Protein AF-A0A1T4RQ83-F1 (afdb_monomer)

Solvent-accessible surface area (backbone atoms only — not comparable to full-atom values): 8934 Å² total; per-residue (Å²): 133,85,83,73,84,86,62,65,48,42,35,59,59,52,36,50,53,39,38,67,58,47,45,94,77,42,86,52,64,72,46,42,54,52,52,55,54,43,64,43,62,79,76,53,64,72,65,68,54,52,51,53,54,51,52,51,44,69,75,41,44,69,64,52,64,35,66,42,70,46,98,88,70,49,75,45,53,66,42,50,53,60,45,50,38,54,50,49,53,67,72,42,44,72,31,55,38,33,38,73,81,38,62,92,69,74,48,70,60,50,55,62,71,58,54,52,52,51,50,54,51,51,54,56,50,62,77,48,70,86,59,52,72,68,59,50,51,52,51,52,53,50,53,57,72,72,57,73,82,88,126

Radius of gyration: 20.57 Å; Cα contacts (8 Å, |Δi|>4): 105; chains: 1; bounding box: 49×32×53 Å

Secondary structure (DSSP, 8-state):
---PPP----HHHHHHHHHHHH-SS-SSHHHHHHHHHHHHTTTS-HHHHHHHHHHHHHHHHHHHH-EEEPTTS-EEETTHHHHHHHHHHHHHHHHHSHHHH-GGG---SS-HHHHHHHHHHHHHHHHTTTS-HHHHHHHHHHHHHH-----

Mean predicted aligned error: 5.92 Å

Foldseek 3Di:
DDPDDAAADQLVVLLVLLCVLQPPDHPDPLSVQLNVLSVCLQPDDLVVSVVSLVVSCVVCVVVQQDWDQDPVRDIDGPPVSSNVSSVSCVVNVVRLCSCVVCVVVVDDSHPVQVVVLVVVLVVVCVVVVPDDPVVNVVSVVVSVVPDDRDD

Organism: NCBI:txid28136

Nearest PDB structures (foldseek):
  5j08-assembly1_A  TM=3.301E-01  e=3.058E+00  Saccharomyces cerevisiae S288C

Sequence (151 aa):
MSITPKFQLCQFHQVMTIKTKLTSRPKLEASKELLAISWMLCHTDKDPFIGALEEWYSKWEGFLKERTITEDGKSHYTHKTLRSAFLSLKRNMPWLRTFYDHPELDIPNTNNGIETLNADLKTKLNLYKGISTERRKVFIQDFIKFHSPNR

Structure (mmCIF, N/CA/C/O backbone):
data_AF-A0A1T4RQ83-F1
#
_entry.id   AF-A0A1T4RQ83-F1
#
loop_
_atom_site.group_PDB
_atom_site.id
_atom_site.type_symbol
_atom_site.label_atom_id
_atom_site.label_alt_id
_atom_site.label_comp_id
_atom_site.label_asym_id
_atom_site.label_entity_id
_atom_site.label_seq_id
_atom_site.pdbx_PDB_ins_code
_atom_site.Cartn_x
_atom_site.Cartn_y
_atom_site.Cartn_z
_atom_site.occupancy
_atom_site.B_iso_or_equiv
_atom_site.auth_seq_id
_atom_site.auth_comp_id
_atom_site.auth_asym_id
_atom_site.auth_atom_id
_atom_site.pdbx_PDB_model_num
ATOM 1 N N . MET A 1 1 ? -18.300 13.733 -27.944 1.00 45.22 1 MET A N 1
ATOM 2 C CA . MET A 1 1 ? -18.099 12.786 -26.826 1.00 45.22 1 MET A CA 1
ATOM 3 C C . MET A 1 1 ? -16.662 12.932 -26.366 1.00 45.22 1 MET A C 1
ATOM 5 O O . MET A 1 1 ? -15.763 12.735 -27.170 1.00 45.22 1 MET A O 1
ATOM 9 N N . SER A 1 2 ? -16.439 13.386 -25.138 1.00 51.00 2 SER A N 1
ATOM 10 C CA . SER A 1 2 ? -15.095 13.568 -24.587 1.00 51.00 2 SER A CA 1
ATOM 11 C C . SER A 1 2 ? -14.470 12.192 -24.353 1.00 51.00 2 SER A C 1
ATOM 13 O O . SER A 1 2 ? -14.999 11.418 -23.558 1.00 51.00 2 SER A O 1
ATOM 15 N N . ILE A 1 3 ? -13.382 11.865 -25.050 1.00 67.00 3 ILE A N 1
ATOM 16 C CA . ILE A 1 3 ? -12.623 10.636 -24.795 1.00 67.00 3 ILE A CA 1
ATOM 17 C C . ILE A 1 3 ? -11.867 10.856 -23.484 1.00 67.00 3 ILE A C 1
ATOM 19 O O . ILE A 1 3 ? -10.877 11.583 -23.448 1.00 67.00 3 ILE A O 1
ATOM 23 N N . THR A 1 4 ? -12.354 10.284 -22.386 1.00 76.50 4 THR A N 1
ATOM 24 C CA . THR A 1 4 ? -11.574 10.217 -21.150 1.00 76.50 4 THR A CA 1
ATOM 25 C C . THR A 1 4 ? -10.494 9.147 -21.319 1.00 76.50 4 THR A C 1
ATOM 27 O O . THR A 1 4 ? -10.831 7.986 -21.568 1.00 76.50 4 THR A O 1
ATOM 30 N N . PRO A 1 5 ? -9.199 9.501 -21.214 1.00 81.94 5 PRO A N 1
ATOM 31 C CA . PRO A 1 5 ? -8.129 8.524 -21.341 1.00 81.94 5 PRO A CA 1
ATOM 32 C C . PRO A 1 5 ? -8.251 7.478 -20.232 1.00 81.94 5 PRO A C 1
ATOM 34 O O . PRO A 1 5 ? -8.445 7.804 -19.057 1.00 81.94 5 PRO A O 1
ATOM 37 N N . LYS A 1 6 ? -8.152 6.208 -20.620 1.00 87.50 6 LYS A N 1
ATOM 38 C CA . LYS A 1 6 ? -8.132 5.083 -19.690 1.00 87.50 6 LYS A CA 1
ATOM 39 C C . LYS A 1 6 ? -6.728 4.962 -19.112 1.00 87.50 6 LYS A C 1
ATOM 41 O O . LYS A 1 6 ? -5.744 5.014 -19.842 1.00 87.50 6 LYS A O 1
ATOM 46 N N . PHE A 1 7 ? -6.638 4.814 -17.797 1.00 89.62 7 PHE A N 1
ATOM 47 C CA . PHE A 1 7 ? -5.375 4.591 -17.105 1.00 89.62 7 PHE A CA 1
ATOM 48 C C . PHE A 1 7 ? -5.544 3.503 -16.048 1.00 89.62 7 PHE A C 1
ATOM 50 O O . PHE A 1 7 ? -6.635 3.313 -15.507 1.00 89.62 7 PHE A O 1
ATOM 57 N N . GLN A 1 8 ? -4.456 2.796 -15.759 1.00 91.81 8 GLN A N 1
ATOM 58 C CA . GLN A 1 8 ? -4.396 1.723 -14.772 1.00 91.81 8 GLN A CA 1
ATOM 59 C C . GLN A 1 8 ? -3.452 2.134 -13.640 1.00 91.81 8 GLN A C 1
ATOM 61 O O . GLN A 1 8 ? -2.325 2.571 -13.880 1.00 91.81 8 GLN A O 1
ATOM 66 N N . LEU A 1 9 ? -3.889 1.951 -12.397 1.00 93.75 9 LEU A N 1
ATOM 67 C CA . LEU A 1 9 ? -2.996 1.954 -11.244 1.00 93.75 9 LEU A CA 1
ATOM 68 C C . LEU A 1 9 ? -2.325 0.585 -11.126 1.00 93.75 9 LEU A C 1
ATOM 70 O O . LEU A 1 9 ? -2.983 -0.453 -11.180 1.00 93.75 9 LEU A O 1
ATOM 74 N N . CYS A 1 10 ? -1.008 0.573 -10.928 1.00 93.81 10 CYS A N 1
ATOM 75 C CA . CYS A 1 10 ? -0.276 -0.674 -10.733 1.00 93.81 10 CYS A CA 1
ATOM 76 C C . CYS A 1 10 ? -0.746 -1.375 -9.447 1.00 93.81 10 CYS A C 1
ATOM 78 O O . CYS A 1 10 ? -0.624 -0.826 -8.345 1.00 93.81 10 CYS A O 1
ATOM 80 N N . GLN A 1 11 ? -1.232 -2.611 -9.585 1.00 94.88 11 GLN A N 1
ATOM 81 C CA . GLN A 1 11 ? -1.727 -3.401 -8.459 1.00 94.88 11 GLN A CA 1
ATOM 82 C C . GLN A 1 11 ? -0.624 -3.682 -7.435 1.00 94.88 11 GLN A C 1
ATOM 84 O O . GLN A 1 11 ? -0.843 -3.513 -6.239 1.00 94.88 11 GLN A O 1
ATOM 89 N N . PHE A 1 12 ? 0.595 -3.988 -7.887 1.00 93.50 12 PHE A N 1
ATOM 90 C CA . PHE A 1 12 ? 1.742 -4.194 -7.000 1.00 93.50 12 PHE A CA 1
ATOM 91 C C . PHE A 1 12 ? 2.027 -2.965 -6.122 1.00 93.50 12 PHE A C 1
ATOM 93 O O . PHE A 1 12 ? 2.174 -3.085 -4.905 1.00 93.50 12 PHE A O 1
ATOM 100 N N . HIS A 1 13 ? 2.033 -1.763 -6.704 1.00 94.56 13 HIS A N 1
ATOM 101 C CA . HIS A 1 13 ? 2.250 -0.525 -5.949 1.00 94.56 13 HIS A CA 1
ATOM 102 C C . HIS A 1 13 ? 1.113 -0.210 -4.978 1.00 94.56 13 HIS A C 1
ATOM 104 O O . HIS A 1 13 ? 1.357 0.305 -3.880 1.00 94.56 13 HIS A O 1
ATOM 110 N N . GLN A 1 14 ? -0.121 -0.564 -5.334 1.00 96.75 14 GLN A N 1
ATOM 111 C CA . GLN A 1 14 ? -1.233 -0.505 -4.397 1.00 96.75 14 GLN A CA 1
ATOM 112 C C . GLN A 1 14 ? -0.990 -1.438 -3.201 1.00 96.75 14 GLN A C 1
ATOM 114 O O . GLN A 1 14 ? -1.126 -0.996 -2.061 1.00 96.75 14 GLN A O 1
ATOM 119 N N . VAL A 1 15 ? -0.551 -2.682 -3.424 1.00 96.00 15 VAL A N 1
ATOM 120 C CA . VAL A 1 15 ? -0.204 -3.614 -2.335 1.00 96.00 15 VAL A CA 1
ATOM 121 C C . VAL A 1 15 ? 0.944 -3.076 -1.480 1.00 96.00 15 VAL A C 1
ATOM 123 O O . VAL A 1 15 ? 0.857 -3.098 -0.252 1.00 96.00 15 VAL A O 1
ATOM 126 N N . MET A 1 16 ? 1.986 -2.502 -2.088 1.00 95.88 16 MET A N 1
ATOM 127 C CA . MET A 1 16 ? 3.081 -1.868 -1.340 1.00 95.88 16 MET A CA 1
ATOM 128 C C . MET A 1 16 ? 2.602 -0.680 -0.499 1.00 95.88 16 MET A C 1
ATOM 130 O O . MET A 1 16 ? 3.058 -0.503 0.633 1.00 95.88 16 MET A O 1
ATOM 134 N N . THR A 1 17 ? 1.639 0.099 -0.996 1.00 96.88 17 THR A N 1
ATOM 135 C CA . THR A 1 17 ? 1.005 1.186 -0.234 1.00 96.88 17 THR A CA 1
ATOM 136 C C . THR A 1 17 ? 0.278 0.647 1.000 1.00 96.88 17 THR A C 1
ATOM 138 O O . THR A 1 17 ? 0.422 1.204 2.091 1.00 96.88 17 THR A O 1
ATOM 141 N N . ILE A 1 18 ? -0.458 -0.462 0.867 1.00 97.94 18 ILE A N 1
ATOM 142 C CA . ILE A 1 18 ? -1.127 -1.123 1.998 1.00 97.94 18 ILE A CA 1
ATOM 143 C C . ILE A 1 18 ? -0.109 -1.675 2.990 1.00 97.94 18 ILE A C 1
ATOM 145 O O . ILE A 1 18 ? -0.191 -1.361 4.177 1.00 97.94 18 ILE A O 1
ATOM 149 N N . LYS A 1 19 ? 0.900 -2.406 2.512 1.00 97.06 19 LYS A N 1
ATOM 150 C CA . LYS A 1 19 ? 1.992 -2.934 3.339 1.00 97.06 19 LYS A CA 1
ATOM 151 C C . LYS A 1 19 ? 2.730 -1.827 4.094 1.00 97.06 19 LYS A C 1
ATOM 153 O O . LYS A 1 19 ? 3.096 -2.016 5.246 1.00 97.06 19 LYS A O 1
ATOM 158 N N . THR A 1 20 ? 2.924 -0.662 3.479 1.00 96.81 20 THR A N 1
ATOM 159 C CA . THR A 1 20 ? 3.573 0.492 4.123 1.00 96.81 20 THR A CA 1
ATOM 160 C C . THR A 1 20 ? 2.708 1.054 5.248 1.00 96.81 20 THR A C 1
ATOM 162 O O . THR A 1 20 ? 3.210 1.335 6.332 1.00 96.81 20 THR A O 1
ATOM 165 N N . LYS A 1 21 ? 1.394 1.174 5.026 1.00 96.75 21 LYS A N 1
ATOM 166 C CA . LYS A 1 21 ? 0.449 1.649 6.046 1.00 96.75 21 LYS A CA 1
ATOM 167 C C . LYS A 1 21 ? 0.295 0.658 7.202 1.00 96.75 21 LYS A C 1
ATOM 169 O O . LYS A 1 21 ? 0.258 1.074 8.352 1.00 96.75 21 LYS A O 1
ATOM 174 N N . LEU A 1 22 ? 0.177 -0.635 6.910 1.00 97.25 22 LEU A N 1
ATOM 175 C CA . LEU A 1 22 ? -0.139 -1.663 7.910 1.00 97.25 22 LEU A CA 1
ATOM 176 C C . LEU A 1 22 ? 1.094 -2.349 8.505 1.00 97.25 22 LEU A C 1
ATOM 178 O O . LEU A 1 22 ? 0.959 -3.074 9.487 1.00 97.25 22 LEU A O 1
ATO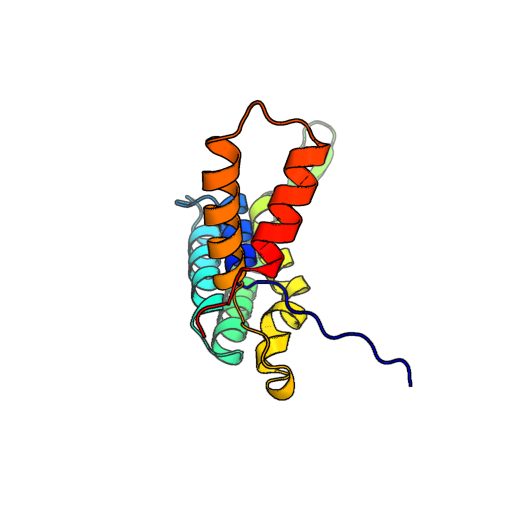M 182 N N . THR A 1 23 ? 2.283 -2.094 7.955 1.00 93.19 23 THR A N 1
ATOM 183 C CA . THR A 1 23 ? 3.520 -2.870 8.155 1.00 93.19 23 THR A CA 1
ATOM 184 C C . THR A 1 23 ? 3.430 -4.297 7.593 1.00 93.19 23 THR A C 1
ATOM 186 O O . THR A 1 23 ? 2.367 -4.767 7.195 1.00 93.19 23 THR A O 1
ATOM 189 N N . SER A 1 24 ? 4.558 -5.012 7.539 1.00 91.81 24 SER A N 1
ATOM 190 C CA . SER A 1 24 ? 4.605 -6.411 7.083 1.00 91.81 24 SER A CA 1
ATOM 191 C C . SER A 1 24 ? 4.094 -7.420 8.115 1.00 91.81 24 SER A C 1
ATOM 193 O O . SER A 1 24 ? 3.800 -8.555 7.751 1.00 91.81 24 SER A O 1
ATOM 195 N N . ARG A 1 25 ? 4.024 -7.034 9.395 1.00 94.56 25 ARG A N 1
ATOM 196 C CA . ARG A 1 25 ? 3.601 -7.889 10.515 1.00 94.56 25 ARG A CA 1
ATOM 197 C C . ARG A 1 25 ? 2.676 -7.107 11.460 1.00 94.56 25 ARG A C 1
ATOM 199 O O . ARG A 1 25 ? 3.066 -6.817 12.594 1.00 94.56 25 ARG A O 1
ATOM 206 N N . PRO A 1 26 ? 1.473 -6.714 11.001 1.00 96.38 26 PRO A N 1
ATOM 207 C CA . PRO A 1 26 ? 0.525 -6.003 11.844 1.00 96.38 26 PRO A CA 1
ATOM 208 C C . PRO A 1 26 ? 0.107 -6.844 13.055 1.00 96.38 26 PRO A C 1
ATOM 210 O O . PRO A 1 26 ? -0.098 -8.052 12.956 1.00 96.38 26 PRO A O 1
ATOM 213 N N . LYS A 1 27 ? -0.063 -6.183 14.205 1.00 96.12 27 LYS A N 1
ATOM 214 C CA . LYS A 1 27 ? -0.528 -6.831 15.443 1.00 96.12 27 LYS A CA 1
ATOM 215 C C . LYS A 1 27 ? -2.048 -7.018 15.471 1.00 96.12 27 LYS A C 1
ATOM 217 O O . LYS A 1 27 ? -2.521 -8.059 15.910 1.00 96.12 27 LYS A O 1
ATOM 222 N N . LEU A 1 28 ? -2.789 -6.013 14.996 1.00 96.88 28 LEU A N 1
ATOM 223 C CA . LEU A 1 28 ? -4.254 -6.012 14.966 1.00 96.88 28 LEU A CA 1
ATOM 224 C C . LEU A 1 28 ? -4.781 -7.014 13.940 1.00 96.88 28 LEU A C 1
ATOM 226 O O . LEU A 1 28 ? -4.313 -7.020 12.801 1.00 96.88 28 LEU A O 1
ATOM 230 N N . GLU A 1 29 ? -5.796 -7.787 14.320 1.00 98.25 29 GLU A N 1
ATOM 231 C CA . GLU A 1 29 ? -6.385 -8.806 13.448 1.00 98.25 29 GLU A CA 1
ATOM 232 C C . GLU A 1 29 ? -7.006 -8.195 12.189 1.00 98.25 29 GLU A C 1
ATOM 234 O O . GLU A 1 29 ? -6.672 -8.599 11.079 1.00 98.25 29 GLU A O 1
ATOM 239 N N . ALA A 1 30 ? -7.758 -7.101 12.341 1.00 98.12 30 ALA A N 1
ATOM 240 C CA . ALA A 1 30 ? -8.306 -6.333 11.224 1.00 98.12 30 ALA A CA 1
ATOM 241 C C . ALA A 1 30 ? -7.240 -5.938 10.186 1.00 98.12 30 ALA A C 1
ATOM 243 O O . ALA A 1 30 ? -7.476 -5.991 8.979 1.00 98.12 30 ALA A O 1
ATOM 244 N N . SER A 1 31 ? -6.044 -5.568 10.651 1.00 98.38 31 SER A N 1
ATOM 245 C CA . SER A 1 31 ? -4.923 -5.202 9.785 1.00 98.38 31 SER A CA 1
ATOM 246 C C . SER A 1 31 ? -4.270 -6.413 9.116 1.00 98.38 31 SER A C 1
ATOM 248 O O . SER A 1 31 ? -3.831 -6.290 7.974 1.00 98.38 31 SER A O 1
ATOM 250 N N . LYS A 1 32 ? -4.187 -7.568 9.792 1.00 98.44 32 LYS A N 1
ATOM 251 C CA . LYS A 1 32 ? -3.683 -8.813 9.185 1.00 98.44 32 LYS A CA 1
ATOM 252 C C . LYS A 1 32 ? -4.608 -9.283 8.071 1.00 98.44 32 LYS A C 1
ATOM 254 O O . LYS A 1 32 ? -4.131 -9.549 6.972 1.00 98.44 32 LYS A O 1
ATOM 259 N N . GLU A 1 33 ? -5.911 -9.308 8.339 1.00 98.31 33 GLU A N 1
ATOM 260 C CA . GLU A 1 33 ? -6.931 -9.693 7.363 1.00 98.31 33 GLU A CA 1
ATOM 261 C C . GLU A 1 33 ? -6.908 -8.761 6.144 1.00 98.31 33 GLU A C 1
ATOM 263 O O . GLU A 1 33 ? -6.822 -9.231 5.012 1.00 98.31 33 GLU A O 1
ATOM 268 N N . LEU A 1 34 ? -6.869 -7.436 6.352 1.00 98.44 34 LEU A N 1
ATOM 269 C CA . LEU A 1 34 ? -6.806 -6.485 5.236 1.00 98.44 34 LEU A CA 1
ATOM 270 C C . LEU A 1 34 ? -5.513 -6.621 4.422 1.00 98.44 34 LEU A C 1
ATOM 272 O O . LEU A 1 34 ? -5.533 -6.492 3.196 1.00 98.44 34 LEU A O 1
ATOM 276 N N . LEU A 1 35 ? -4.38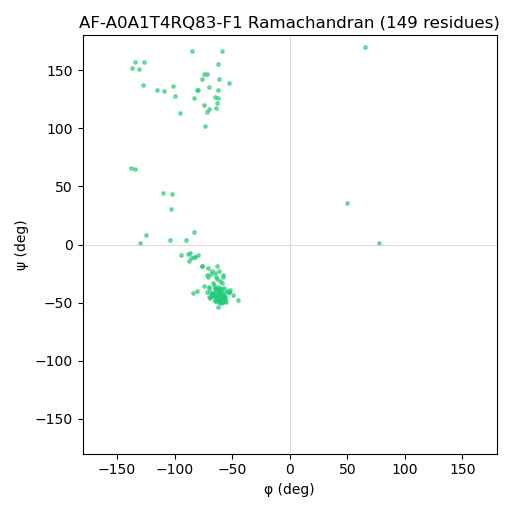0 -6.870 5.088 1.00 98.06 35 LEU A N 1
ATOM 277 C CA . LEU A 1 35 ? -3.113 -7.120 4.406 1.00 98.06 35 LEU A CA 1
ATOM 278 C C . LEU A 1 35 ? -3.200 -8.396 3.558 1.00 98.06 35 LEU A C 1
ATOM 280 O O . LEU A 1 35 ? -2.793 -8.361 2.399 1.00 98.06 35 LEU A O 1
ATOM 284 N N . ALA A 1 36 ? -3.763 -9.483 4.092 1.00 96.56 36 ALA A N 1
ATOM 285 C CA . ALA A 1 36 ? -3.976 -10.734 3.362 1.00 96.56 36 ALA A CA 1
ATOM 286 C C . ALA A 1 36 ? -4.860 -10.531 2.122 1.00 96.56 36 ALA A C 1
ATOM 288 O O . ALA A 1 36 ? -4.455 -10.906 1.023 1.00 96.56 36 ALA A O 1
ATOM 289 N N . ILE A 1 37 ? -5.992 -9.834 2.272 1.00 97.12 37 ILE A N 1
ATOM 290 C CA . ILE A 1 37 ? -6.874 -9.475 1.151 1.00 97.12 37 ILE A CA 1
ATOM 291 C C . ILE A 1 37 ? -6.096 -8.682 0.101 1.00 97.12 37 ILE A C 1
ATOM 293 O O . ILE A 1 37 ? -6.176 -8.985 -1.084 1.00 97.12 37 ILE A O 1
ATOM 297 N N . SER A 1 38 ? -5.276 -7.707 0.510 1.00 96.50 38 SER A N 1
ATOM 298 C CA . SER A 1 38 ? -4.503 -6.904 -0.444 1.00 96.50 38 SER A CA 1
ATOM 299 C C . SER A 1 38 ? -3.560 -7.741 -1.318 1.00 96.50 38 SER A C 1
ATOM 301 O O . SER A 1 38 ? -3.406 -7.426 -2.493 1.00 96.50 38 SER A O 1
ATOM 303 N N . TRP A 1 39 ? -2.994 -8.841 -0.810 1.00 94.50 39 TRP A N 1
ATOM 304 C CA . TRP A 1 39 ? -2.135 -9.731 -1.603 1.00 94.50 39 TRP A CA 1
ATOM 305 C C . TRP A 1 39 ? -2.888 -10.497 -2.694 1.00 94.50 39 TRP A C 1
ATOM 307 O O . TRP A 1 39 ? -2.295 -10.844 -3.720 1.00 94.50 39 TRP A O 1
ATOM 317 N N . MET A 1 40 ? -4.193 -10.715 -2.518 1.00 93.88 40 MET A N 1
ATOM 318 C CA . MET A 1 40 ? -5.041 -11.337 -3.536 1.00 93.88 40 MET A CA 1
ATOM 319 C C . 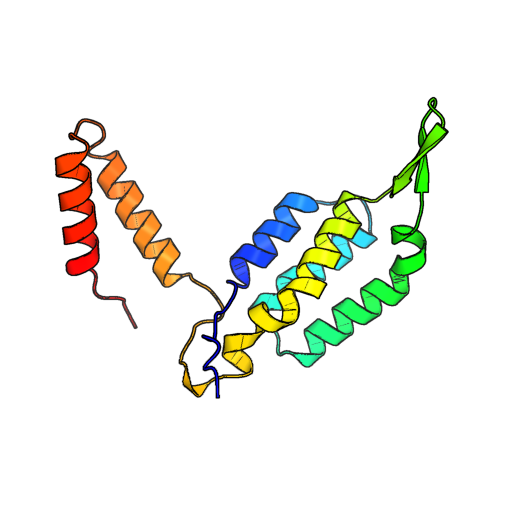MET A 1 40 ? -5.206 -10.440 -4.768 1.00 93.88 40 MET A C 1
ATOM 321 O O . MET A 1 40 ? -5.464 -10.955 -5.854 1.00 93.88 40 MET A O 1
ATOM 325 N N . LEU A 1 41 ? -5.020 -9.119 -4.633 1.00 93.00 41 LEU A N 1
ATOM 326 C CA . LEU A 1 41 ? -5.271 -8.137 -5.694 1.00 93.00 41 LEU A CA 1
ATOM 327 C C . LEU A 1 41 ? -4.565 -8.477 -7.014 1.00 93.00 41 LEU A C 1
ATOM 329 O O . LEU A 1 41 ? -5.168 -8.327 -8.071 1.00 93.00 41 LEU A O 1
ATOM 333 N N . CYS A 1 42 ? -3.317 -8.949 -6.945 1.00 87.38 42 CYS A N 1
ATOM 334 C CA . CYS A 1 42 ? -2.509 -9.267 -8.127 1.00 87.38 42 CYS A CA 1
ATOM 335 C C . CYS A 1 42 ? -2.799 -10.650 -8.735 1.00 87.38 42 CYS A C 1
ATOM 337 O O . CYS A 1 42 ? -2.282 -10.944 -9.809 1.00 87.38 42 CYS A O 1
ATOM 339 N N . HIS A 1 43 ? -3.562 -11.505 -8.045 1.00 83.94 43 HIS A N 1
ATOM 340 C CA . HIS A 1 43 ? -3.633 -12.947 -8.325 1.00 83.94 43 HIS A CA 1
ATOM 341 C C . HIS A 1 43 ? -5.062 -13.489 -8.447 1.00 83.94 43 HIS A C 1
ATOM 343 O O . HIS A 1 43 ? -5.242 -14.693 -8.592 1.00 83.94 43 HIS A O 1
ATOM 349 N N . THR A 1 44 ? -6.078 -12.634 -8.328 1.00 80.12 44 THR A N 1
ATOM 350 C CA . THR A 1 44 ? -7.484 -13.053 -8.329 1.00 80.12 44 THR A CA 1
ATOM 351 C C . THR A 1 44 ? -8.321 -12.231 -9.295 1.00 80.12 44 THR A C 1
ATOM 353 O O . THR A 1 44 ? -8.060 -11.040 -9.535 1.00 80.12 44 THR A O 1
ATOM 356 N N . ASP A 1 45 ? -9.367 -12.884 -9.800 1.00 79.38 45 ASP A N 1
ATOM 357 C CA . ASP A 1 45 ? -10.431 -12.252 -10.567 1.00 79.38 45 ASP A CA 1
ATOM 358 C C . ASP A 1 45 ? -11.128 -11.143 -9.764 1.00 79.38 45 ASP A C 1
ATOM 360 O O . ASP A 1 45 ? -10.937 -10.975 -8.552 1.00 79.38 45 ASP A O 1
ATOM 364 N N . LYS A 1 46 ? -11.914 -10.326 -10.466 1.00 79.62 46 LYS A N 1
ATOM 365 C CA . LYS A 1 46 ? -12.531 -9.112 -9.922 1.00 79.62 46 LYS A CA 1
ATOM 366 C C . LYS A 1 46 ? -13.460 -9.408 -8.738 1.00 79.62 46 LYS A C 1
ATOM 368 O O . LYS A 1 46 ? -13.299 -8.792 -7.683 1.00 79.62 46 LYS A O 1
ATOM 373 N N . ASP A 1 47 ? -14.372 -10.362 -8.899 1.00 87.25 47 ASP A N 1
ATOM 374 C CA . ASP A 1 47 ? -15.465 -10.593 -7.947 1.00 87.25 47 ASP A CA 1
ATOM 375 C C . ASP A 1 47 ? -15.002 -11.175 -6.603 1.00 87.25 47 ASP A C 1
ATOM 377 O O . ASP A 1 47 ? -15.385 -10.619 -5.570 1.00 87.25 47 ASP A O 1
ATOM 381 N N . PRO A 1 48 ? -14.115 -12.195 -6.552 1.00 90.50 48 PRO A N 1
ATOM 382 C CA . PRO A 1 48 ? -13.625 -12.724 -5.278 1.00 90.50 48 PRO A CA 1
ATOM 383 C C . PRO A 1 48 ? -12.925 -11.668 -4.415 1.00 90.50 48 PRO A C 1
ATOM 385 O O . PRO A 1 48 ? -13.092 -11.640 -3.197 1.00 90.50 48 PRO A O 1
ATOM 388 N N . PHE A 1 49 ? -12.157 -10.768 -5.038 1.00 93.38 49 PHE A N 1
ATOM 389 C CA . PHE A 1 49 ? -11.472 -9.698 -4.315 1.00 93.38 49 PHE A CA 1
ATOM 390 C C . PHE A 1 49 ? -12.447 -8.666 -3.740 1.00 93.38 49 PHE A C 1
ATOM 392 O O 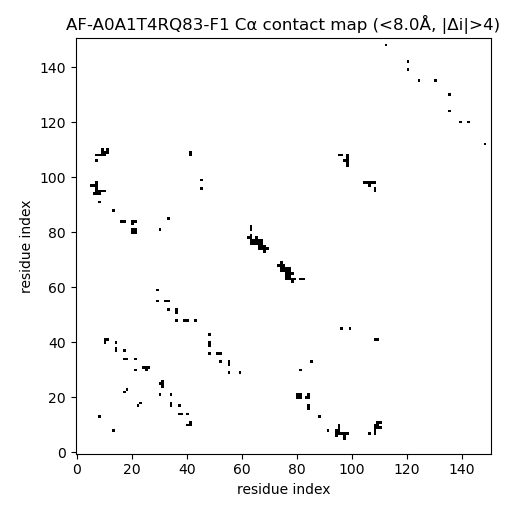. PHE A 1 49 ? -12.284 -8.237 -2.597 1.00 93.38 49 PHE A O 1
ATOM 399 N N . ILE A 1 50 ? -13.438 -8.245 -4.533 1.00 93.25 50 ILE A N 1
ATOM 400 C CA . ILE A 1 50 ? -14.442 -7.268 -4.093 1.00 93.25 50 ILE A CA 1
ATOM 401 C C . ILE A 1 50 ? -15.263 -7.855 -2.946 1.00 93.25 50 ILE A C 1
ATOM 403 O O . ILE A 1 50 ? -15.367 -7.207 -1.906 1.00 93.25 50 ILE A O 1
ATOM 407 N N . GLY A 1 51 ? -15.739 -9.095 -3.091 1.00 95.25 51 GLY A N 1
ATOM 408 C CA . GLY A 1 51 ? -16.491 -9.788 -2.046 1.00 95.25 51 GLY A CA 1
ATOM 409 C C . GLY A 1 51 ? -15.711 -9.882 -0.735 1.00 95.25 51 GLY A C 1
ATOM 410 O O . GLY A 1 51 ? -16.210 -9.463 0.307 1.00 95.25 51 GLY A O 1
ATOM 411 N N . ALA A 1 52 ? -14.445 -10.315 -0.784 1.00 96.31 52 ALA A N 1
ATOM 412 C CA . ALA A 1 52 ? -13.597 -10.388 0.408 1.00 96.31 52 ALA A CA 1
ATOM 413 C C . ALA A 1 52 ? -13.382 -9.013 1.072 1.00 96.31 52 ALA A C 1
ATOM 415 O O . ALA A 1 52 ? -13.375 -8.894 2.299 1.00 96.31 52 ALA A O 1
ATOM 416 N N . LEU A 1 53 ? -13.215 -7.950 0.275 1.00 96.62 53 LEU A N 1
ATOM 417 C CA . LEU A 1 53 ? -13.033 -6.592 0.791 1.00 96.62 53 LEU A CA 1
ATOM 418 C C . LEU A 1 53 ? -14.317 -6.029 1.430 1.00 96.62 53 LEU A C 1
ATOM 420 O O . LEU A 1 53 ? -14.241 -5.299 2.423 1.00 96.62 53 LEU A O 1
ATOM 424 N N . GLU A 1 54 ? -15.484 -6.350 0.871 1.00 97.38 54 GLU A N 1
ATOM 425 C CA . GLU A 1 54 ? -16.800 -5.960 1.392 1.00 97.38 54 GLU A CA 1
ATOM 426 C C . GLU A 1 54 ? -17.174 -6.721 2.666 1.00 97.38 54 GLU A C 1
ATOM 428 O O . GLU A 1 54 ? -17.658 -6.112 3.627 1.00 97.38 54 GLU A O 1
ATOM 433 N N . GLU A 1 55 ? -16.888 -8.021 2.714 1.00 98.31 55 GLU A N 1
ATOM 434 C CA . GLU A 1 55 ? -17.056 -8.848 3.908 1.00 98.31 55 GLU A CA 1
ATOM 435 C C . GLU A 1 55 ? -16.169 -8.334 5.047 1.00 98.31 55 GLU A C 1
ATOM 437 O O . GLU A 1 55 ? -16.643 -8.094 6.162 1.00 98.31 55 GLU A O 1
ATOM 442 N N . TRP A 1 56 ? -14.897 -8.053 4.749 1.00 98.56 56 TRP A N 1
ATOM 443 C CA . TRP A 1 56 ? -13.979 -7.453 5.713 1.00 98.56 56 TRP A CA 1
ATOM 444 C C . TRP A 1 56 ? -14.491 -6.109 6.235 1.00 98.56 56 TRP A C 1
ATOM 446 O O . TRP A 1 56 ? -14.446 -5.854 7.441 1.00 98.56 56 TRP A O 1
ATOM 456 N N . TYR A 1 57 ? -15.006 -5.245 5.354 1.00 98.38 57 TYR A N 1
ATOM 457 C CA . TYR A 1 57 ? -15.568 -3.968 5.787 1.00 98.38 57 TYR A CA 1
ATOM 458 C C . TYR A 1 57 ? -16.777 -4.174 6.694 1.00 98.38 57 TYR A C 1
ATOM 460 O O . TYR A 1 57 ? -16.830 -3.560 7.753 1.00 98.38 57 TYR A O 1
ATOM 468 N N . SER A 1 58 ? -17.701 -5.060 6.322 1.00 98.38 58 SER A N 1
ATOM 469 C CA . SER A 1 58 ? -18.889 -5.376 7.122 1.00 98.38 58 SER A CA 1
ATOM 470 C C . SER A 1 58 ? -18.515 -5.865 8.522 1.00 98.38 58 SER A C 1
ATOM 472 O O . SER A 1 58 ? -19.091 -5.416 9.510 1.00 98.38 58 SER A O 1
ATOM 474 N N . LYS A 1 59 ? -17.485 -6.714 8.620 1.00 98.62 59 LYS A N 1
ATOM 475 C CA . LYS A 1 59 ? -16.961 -7.226 9.892 1.00 98.62 59 LYS A CA 1
ATOM 476 C C . LYS A 1 59 ? -16.336 -6.136 10.768 1.00 98.62 59 LYS A C 1
ATOM 478 O O . LYS A 1 59 ? -16.551 -6.120 11.977 1.00 98.62 59 LYS A O 1
ATOM 483 N N . TRP A 1 60 ? -15.548 -5.235 10.181 1.00 98.56 60 TRP A N 1
ATOM 484 C CA . TRP A 1 60 ? -14.733 -4.268 10.928 1.00 98.56 60 TRP A CA 1
ATOM 485 C C . TRP A 1 60 ? -15.286 -2.841 10.933 1.00 98.56 60 TRP A C 1
ATOM 487 O O . TRP A 1 60 ? -14.647 -1.947 11.485 1.00 98.56 60 TRP A O 1
ATOM 497 N N . GLU A 1 61 ? -16.459 -2.586 10.350 1.00 97.94 61 GLU A N 1
ATOM 498 C CA . GLU A 1 61 ? -16.989 -1.229 10.190 1.00 97.94 61 GLU A CA 1
ATOM 499 C C . GLU A 1 61 ? -17.092 -0.482 11.528 1.00 97.94 61 GLU A C 1
ATOM 501 O O . GLU A 1 61 ? -16.651 0.667 11.623 1.00 97.94 61 GLU A O 1
ATOM 506 N N . GLY A 1 62 ? -17.635 -1.135 12.561 1.00 98.25 62 GLY A N 1
ATOM 507 C CA . GLY A 1 62 ? -17.743 -0.564 13.905 1.00 98.25 62 GLY A CA 1
ATOM 508 C C . GLY A 1 62 ? -16.378 -0.166 14.466 1.00 98.25 62 GLY A C 1
ATOM 509 O O . GLY A 1 62 ? -16.180 0.988 14.844 1.00 98.25 62 GLY A O 1
ATOM 510 N N . PHE A 1 63 ? -15.409 -1.081 14.390 1.00 98.12 63 PHE A N 1
ATOM 511 C CA . PHE A 1 63 ? -14.023 -0.849 14.795 1.00 98.12 63 PHE A CA 1
ATOM 512 C C . PHE A 1 63 ? -13.406 0.336 14.037 1.00 98.12 63 PHE A C 1
ATOM 514 O O . PHE A 1 63 ? -12.850 1.247 14.637 1.00 98.12 63 PHE A O 1
ATOM 521 N N . LEU A 1 64 ? -13.573 0.420 12.713 1.00 97.69 64 LEU A N 1
ATOM 522 C CA . LEU A 1 64 ? -13.048 1.534 11.908 1.00 97.69 64 LEU A CA 1
ATOM 523 C C . LEU A 1 64 ? -13.679 2.895 12.236 1.00 97.69 64 LEU A C 1
ATOM 525 O O . LEU A 1 64 ? -13.070 3.932 11.940 1.00 97.69 64 LEU A O 1
ATOM 529 N N . LYS A 1 65 ? -14.900 2.901 12.781 1.00 98.00 65 LYS A N 1
ATOM 530 C CA . LYS A 1 65 ? -15.632 4.107 13.186 1.00 98.00 65 LYS A CA 1
ATOM 531 C C . LYS A 1 65 ? -15.282 4.567 14.603 1.00 98.00 65 LYS A C 1
ATOM 533 O O . LYS A 1 65 ? -15.629 5.701 14.926 1.00 98.00 65 LYS A O 1
ATOM 538 N N . GLU A 1 66 ? -14.577 3.761 15.401 1.00 98.25 66 GLU A N 1
ATOM 539 C CA . GLU A 1 66 ? -14.117 4.144 16.740 1.00 98.25 66 GLU A CA 1
ATOM 540 C C . GLU A 1 66 ? -13.341 5.465 16.715 1.00 98.25 66 GLU A C 1
ATOM 542 O O . GLU A 1 66 ? -12.535 5.743 15.811 1.00 98.25 66 GLU A O 1
ATOM 547 N N . ARG A 1 67 ? -13.602 6.297 17.727 1.00 97.94 67 ARG A N 1
ATOM 548 C CA . ARG A 1 67 ? -12.989 7.614 17.874 1.00 97.94 67 ARG A CA 1
ATOM 549 C C . ARG A 1 67 ? -12.362 7.759 19.251 1.00 97.94 67 ARG A C 1
ATOM 551 O O . ARG A 1 67 ? -12.990 7.435 20.253 1.00 97.94 67 ARG A O 1
ATOM 558 N N . THR A 1 68 ? -11.173 8.341 19.281 1.00 97.00 68 THR A N 1
ATOM 559 C CA . THR A 1 68 ? -10.488 8.771 20.498 1.00 97.00 68 THR A CA 1
ATOM 560 C C . THR A 1 68 ? -10.657 10.278 20.651 1.00 97.00 68 THR A C 1
ATOM 562 O O . THR A 1 68 ? -10.530 11.028 19.675 1.00 97.00 68 THR A O 1
ATOM 565 N N . ILE A 1 69 ? -10.956 10.719 21.871 1.00 96.81 69 ILE A N 1
ATOM 566 C CA . ILE A 1 69 ? -10.988 12.133 22.256 1.00 96.81 69 ILE A CA 1
ATOM 567 C C . ILE A 1 69 ? -9.668 12.445 22.964 1.00 96.81 69 ILE A C 1
ATOM 569 O O . ILE A 1 69 ? -9.260 11.708 23.858 1.00 96.81 69 ILE A O 1
ATOM 573 N N . THR A 1 70 ? -8.974 13.487 22.521 1.00 94.69 70 THR A N 1
ATOM 574 C CA . THR A 1 70 ? -7.734 13.976 23.136 1.00 94.69 70 THR A CA 1
ATOM 575 C C . THR A 1 70 ? -8.032 14.920 24.299 1.00 94.69 70 THR A C 1
ATOM 577 O O . THR A 1 70 ? -9.154 15.397 24.453 1.00 94.69 70 THR A O 1
ATOM 580 N N . GLU A 1 71 ? -7.021 15.209 25.116 1.00 93.56 71 GLU A N 1
ATOM 581 C CA . GLU A 1 71 ? -7.143 16.074 26.302 1.00 93.56 71 GLU A CA 1
ATOM 582 C C . GLU A 1 71 ? -7.653 17.490 25.973 1.00 93.56 71 GLU A C 1
ATOM 584 O O . GLU A 1 71 ? -8.340 18.105 26.780 1.00 93.56 71 GLU A O 1
ATOM 589 N N . ASP A 1 72 ? -7.394 17.985 24.758 1.00 94.81 72 ASP A N 1
ATOM 590 C CA . ASP A 1 72 ? -7.895 19.265 24.239 1.00 94.81 72 ASP A CA 1
ATOM 591 C C . ASP A 1 72 ? -9.326 19.187 23.658 1.00 94.81 72 ASP A C 1
ATOM 593 O O . ASP A 1 72 ? -9.780 20.113 22.985 1.00 94.81 72 ASP A O 1
ATOM 597 N N . GLY A 1 73 ? -10.036 18.073 23.868 1.00 94.56 73 GLY A N 1
ATOM 598 C CA . GLY A 1 73 ? -11.412 17.851 23.417 1.00 94.56 73 GLY A CA 1
ATOM 599 C C . GLY A 1 73 ? -11.558 17.518 21.928 1.00 94.56 73 GLY A C 1
ATOM 600 O O . GLY A 1 73 ? -12.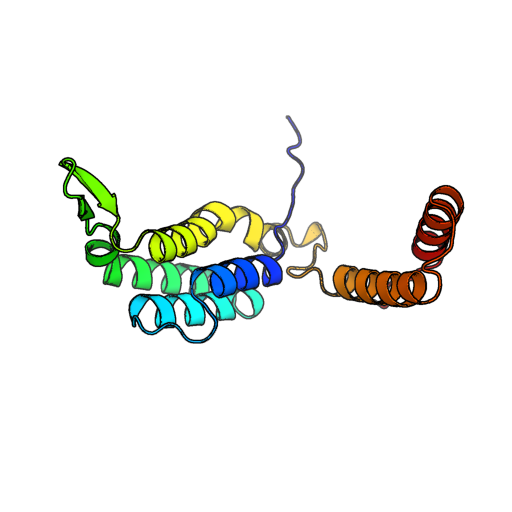678 17.320 21.446 1.00 94.56 73 GLY A O 1
ATOM 601 N N . LYS A 1 74 ? -10.460 17.426 21.164 1.00 95.31 74 LYS A N 1
AT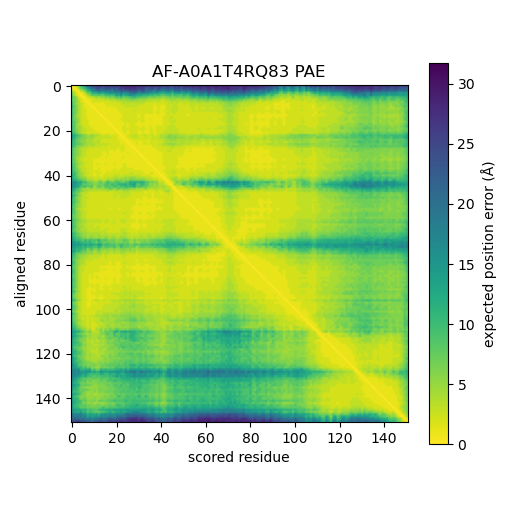OM 602 C CA . LYS A 1 74 ? -10.521 17.072 19.739 1.00 95.31 74 LYS A CA 1
ATOM 603 C C . LYS A 1 74 ? -10.758 15.577 19.554 1.00 95.31 74 LYS A C 1
ATOM 605 O O . LYS A 1 74 ? -10.206 14.734 20.249 1.00 95.31 74 LYS A O 1
ATOM 610 N N . SER A 1 75 ? -11.557 15.223 18.550 1.00 95.94 75 SER A N 1
ATOM 611 C CA . SER A 1 75 ? -11.876 13.827 18.249 1.00 95.94 75 SER A CA 1
ATOM 612 C C . SER A 1 75 ? -11.218 13.362 16.951 1.00 95.94 75 SER A C 1
ATOM 614 O O . SER A 1 75 ? -11.367 14.008 15.912 1.00 95.94 75 SER A O 1
ATOM 616 N N . HIS A 1 76 ? -10.569 12.197 16.967 1.00 95.81 76 HIS A N 1
ATOM 617 C CA . HIS A 1 76 ? -9.982 11.566 15.783 1.00 95.81 76 HIS A CA 1
ATOM 618 C C . HIS A 1 76 ? -10.311 10.071 15.715 1.00 95.81 76 HIS A C 1
ATOM 620 O O . HIS A 1 76 ? -10.619 9.450 16.723 1.00 95.81 76 HIS A O 1
ATOM 626 N N . TYR A 1 77 ? -10.253 9.484 14.516 1.00 97.69 77 TYR A N 1
ATOM 627 C CA . TYR A 1 77 ? -10.424 8.037 14.357 1.00 97.69 77 TYR A CA 1
ATOM 628 C C . TYR A 1 77 ? -9.281 7.286 15.038 1.00 97.69 77 TYR A C 1
ATOM 630 O O . TYR A 1 77 ? -8.120 7.528 14.695 1.00 97.69 77 TYR A O 1
ATOM 638 N N . THR A 1 78 ? -9.614 6.340 15.914 1.00 97.62 78 THR A N 1
ATOM 639 C CA . THR A 1 78 ? -8.644 5.519 16.652 1.00 97.62 78 THR A CA 1
ATOM 640 C C . THR A 1 78 ? -7.741 4.750 15.687 1.00 97.62 78 THR A C 1
ATOM 642 O O . THR A 1 78 ? -6.516 4.796 15.773 1.00 97.62 78 THR A O 1
ATOM 645 N N . HIS A 1 79 ? -8.338 4.141 14.658 1.00 97.38 79 HIS A N 1
ATOM 646 C CA . HIS A 1 79 ? -7.638 3.293 13.683 1.00 97.38 79 HIS A CA 1
ATOM 647 C C . HIS A 1 79 ? -7.381 4.013 12.355 1.00 97.38 79 HIS A C 1
ATOM 649 O O . HIS A 1 79 ? -7.578 3.457 11.270 1.00 97.38 79 HIS A O 1
ATOM 655 N N . LYS A 1 80 ? -6.949 5.282 12.414 1.00 96.81 80 LYS A N 1
ATOM 656 C CA . LYS A 1 80 ? -6.772 6.165 11.240 1.00 96.81 80 LYS A CA 1
ATOM 657 C C . LYS A 1 80 ? -5.973 5.517 10.102 1.00 96.81 80 LYS A C 1
ATOM 659 O O . LYS A 1 80 ? -6.352 5.649 8.936 1.00 96.81 80 LYS A O 1
ATOM 664 N N . THR A 1 81 ? -4.881 4.824 10.423 1.00 97.50 81 THR A N 1
ATOM 665 C CA . THR A 1 81 ? -3.994 4.204 9.427 1.00 97.50 81 THR A CA 1
ATOM 666 C C . THR A 1 81 ? -4.655 3.022 8.724 1.00 97.50 81 THR A C 1
ATOM 668 O O . THR A 1 81 ? -4.638 2.967 7.493 1.00 97.50 81 THR A O 1
ATOM 671 N N . LEU A 1 82 ? -5.305 2.132 9.482 1.00 98.25 82 LEU A N 1
ATOM 672 C CA . LEU A 1 82 ? -6.054 1.001 8.934 1.00 98.25 82 LEU A CA 1
ATOM 673 C C . LEU A 1 82 ? -7.198 1.483 8.038 1.00 98.25 82 LEU A C 1
ATOM 675 O O . LEU A 1 82 ? -7.323 1.066 6.887 1.00 98.25 82 LEU A O 1
ATOM 679 N N . ARG A 1 83 ? -7.970 2.456 8.529 1.00 98.00 83 ARG A N 1
ATOM 680 C CA . ARG A 1 83 ? -9.047 3.087 7.764 1.00 98.00 83 ARG A CA 1
ATOM 681 C C . ARG A 1 83 ? -8.529 3.727 6.475 1.00 98.00 83 ARG A C 1
ATOM 683 O O . ARG A 1 83 ? -9.156 3.614 5.426 1.00 98.00 83 ARG A O 1
ATOM 690 N N . SER A 1 84 ? -7.377 4.396 6.531 1.00 98.00 84 SER A N 1
ATOM 691 C CA . SER A 1 84 ? -6.738 4.980 5.348 1.00 98.00 84 SER A CA 1
ATOM 692 C C . SER A 1 84 ? -6.292 3.917 4.339 1.00 98.00 84 SER A C 1
ATOM 694 O O . SER A 1 84 ? -6.431 4.150 3.138 1.00 98.00 84 SER A O 1
ATOM 696 N N . ALA A 1 85 ? -5.785 2.770 4.801 1.00 98.25 85 ALA A N 1
ATOM 697 C CA . ALA A 1 85 ? -5.410 1.652 3.940 1.00 98.25 85 ALA A CA 1
ATOM 698 C C . ALA A 1 85 ? -6.636 1.105 3.196 1.00 98.25 85 ALA A C 1
ATOM 700 O O . ALA A 1 85 ? -6.653 1.120 1.964 1.00 98.25 85 ALA A O 1
ATOM 701 N N . PHE A 1 86 ? -7.701 0.762 3.923 1.00 98.25 86 PHE A N 1
ATOM 702 C CA . PHE A 1 86 ? -8.959 0.295 3.335 1.00 98.25 86 PHE A CA 1
ATOM 703 C C . PHE A 1 86 ? -9.528 1.285 2.311 1.00 98.25 86 PHE A C 1
ATOM 705 O O . PHE A 1 86 ? -9.828 0.923 1.174 1.00 98.25 86 PHE A O 1
ATOM 712 N N . LEU A 1 87 ? -9.619 2.568 2.677 1.00 97.62 87 LEU A N 1
ATOM 713 C CA . LEU A 1 87 ? -10.171 3.583 1.781 1.00 97.62 87 LEU A CA 1
ATOM 714 C C . LEU A 1 87 ? -9.337 3.790 0.520 1.00 97.62 87 LEU A C 1
ATOM 716 O O . LEU A 1 87 ? -9.897 4.183 -0.499 1.00 97.62 87 LEU A O 1
ATOM 720 N N . SER A 1 88 ? -8.025 3.547 0.570 1.00 97.81 88 SER A N 1
ATOM 721 C CA . SER A 1 88 ? -7.204 3.601 -0.639 1.00 97.81 88 SER A CA 1
ATOM 722 C C . SER A 1 88 ? -7.568 2.482 -1.615 1.00 97.81 88 SER A C 1
ATOM 724 O O . SER A 1 88 ? -7.738 2.775 -2.790 1.00 97.81 88 SER A O 1
ATOM 726 N N . LEU A 1 89 ? -7.807 1.251 -1.140 1.00 96.94 89 LEU A N 1
ATOM 727 C CA . LEU A 1 89 ? -8.294 0.154 -1.989 1.00 96.94 89 LEU A CA 1
ATOM 728 C C . LEU A 1 89 ? -9.668 0.481 -2.572 1.00 96.94 89 LEU A C 1
ATOM 730 O O . LEU A 1 89 ? -9.857 0.4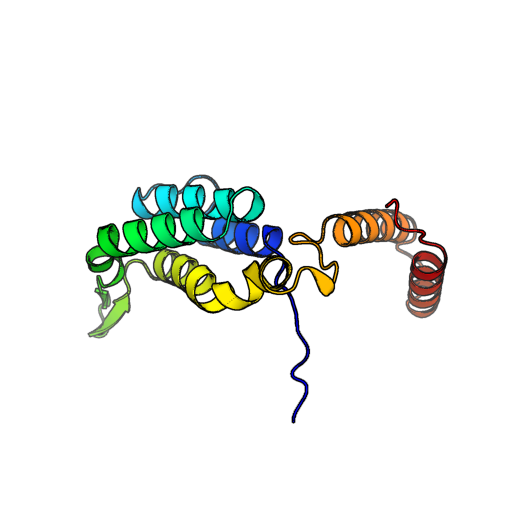09 -3.782 1.00 96.94 89 LEU A O 1
ATOM 734 N N . LYS A 1 90 ? -10.606 0.909 -1.718 1.00 96.06 90 LYS A N 1
ATOM 735 C CA . LYS A 1 90 ? -11.982 1.211 -2.130 1.00 96.06 90 LYS A CA 1
ATOM 736 C C . LYS A 1 90 ? -12.044 2.313 -3.188 1.00 96.06 90 LYS A C 1
ATOM 738 O O . LYS A 1 90 ? -12.742 2.164 -4.183 1.00 96.06 90 LYS A O 1
ATOM 743 N N . ARG A 1 91 ? -11.318 3.418 -2.986 1.00 96.00 91 ARG A N 1
ATOM 744 C CA . ARG A 1 91 ? -11.306 4.541 -3.940 1.00 96.00 91 ARG A CA 1
ATOM 745 C C . ARG A 1 91 ? -10.594 4.187 -5.235 1.00 96.00 91 ARG A C 1
ATOM 747 O O . ARG A 1 91 ? -11.038 4.624 -6.286 1.00 96.00 91 ARG A O 1
ATOM 754 N N . ASN A 1 92 ? -9.513 3.414 -5.149 1.00 96.00 92 ASN A N 1
ATOM 755 C CA . ASN A 1 92 ? -8.691 3.105 -6.310 1.00 96.00 92 ASN A CA 1
ATOM 756 C C . ASN A 1 92 ? -9.236 1.948 -7.153 1.00 96.00 92 ASN A C 1
ATOM 758 O O . ASN A 1 92 ? -8.751 1.745 -8.263 1.00 96.00 92 ASN A O 1
ATOM 762 N N . MET A 1 93 ? -10.236 1.215 -6.653 1.00 93.56 93 MET A N 1
ATOM 763 C CA . MET A 1 93 ? -10.789 0.017 -7.286 1.00 93.56 93 MET A CA 1
ATOM 764 C C . MET A 1 93 ? -11.050 0.157 -8.795 1.00 93.56 93 MET A C 1
ATOM 766 O O . MET A 1 93 ? -10.589 -0.722 -9.525 1.00 93.56 93 MET A O 1
ATOM 770 N N . PRO A 1 94 ? -11.694 1.235 -9.298 1.00 92.12 94 PRO A N 1
ATOM 771 C CA . PRO A 1 94 ? -11.966 1.361 -10.730 1.00 92.12 94 PRO A CA 1
ATOM 772 C C . PRO A 1 94 ? -10.689 1.366 -11.578 1.00 92.12 94 PRO A C 1
ATOM 774 O O . PRO A 1 94 ? -10.645 0.748 -12.633 1.00 92.12 94 PRO A O 1
ATOM 777 N N . TRP A 1 95 ? -9.619 2.000 -11.092 1.00 93.81 95 TRP A N 1
ATOM 778 C CA . TRP A 1 95 ? -8.347 2.094 -11.817 1.00 93.81 95 TRP A CA 1
ATOM 779 C C . TRP A 1 95 ? -7.416 0.911 -11.568 1.00 93.81 95 TRP A C 1
ATOM 781 O O . TRP A 1 95 ? -6.436 0.751 -12.283 1.00 93.81 95 TRP A O 1
ATOM 791 N N . LEU A 1 96 ? -7.682 0.084 -10.555 1.00 93.81 96 LEU A N 1
ATOM 792 C CA . LEU A 1 96 ? -6.947 -1.163 -10.322 1.00 93.81 96 LEU A CA 1
ATOM 793 C C . LEU A 1 96 ? -7.434 -2.297 -11.231 1.00 93.81 96 LEU A C 1
ATOM 795 O O . LEU A 1 96 ? -6.801 -3.356 -11.261 1.00 93.81 96 LEU A O 1
ATOM 799 N N . ARG A 1 97 ? -8.540 -2.089 -11.953 1.00 91.25 97 ARG A N 1
ATOM 800 C CA . ARG A 1 97 ? -9.202 -3.079 -12.809 1.00 91.25 97 ARG A CA 1
ATOM 801 C C . ARG A 1 97 ? -9.387 -2.605 -14.254 1.00 91.25 97 ARG A C 1
ATOM 803 O O . ARG A 1 97 ? -9.991 -3.330 -15.031 1.00 91.25 97 ARG A O 1
ATOM 810 N N . THR A 1 98 ? -8.810 -1.468 -14.649 1.00 92.19 98 THR A N 1
ATOM 811 C CA . THR A 1 98 ? -8.840 -0.984 -16.039 1.00 92.19 98 THR A CA 1
ATOM 812 C C . THR A 1 98 ? -8.340 -2.043 -17.023 1.00 92.19 98 THR A C 1
ATOM 814 O O . THR A 1 98 ? -8.964 -2.216 -18.058 1.00 92.19 98 THR A O 1
ATOM 817 N N . PHE A 1 99 ? -7.281 -2.795 -16.694 1.00 90.81 99 PHE A N 1
ATOM 818 C CA . PHE A 1 99 ? -6.789 -3.890 -17.549 1.00 90.81 99 PHE A CA 1
ATOM 8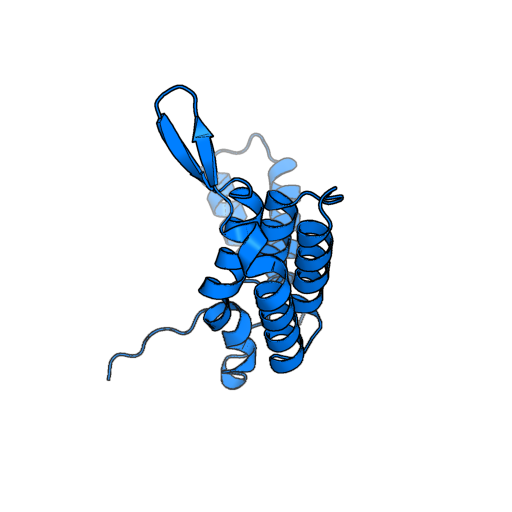19 C C . PHE A 1 99 ? -7.819 -5.007 -17.785 1.00 90.81 99 PHE A C 1
ATOM 821 O O . PHE A 1 99 ? -7.803 -5.659 -18.821 1.00 90.81 99 PHE A O 1
ATOM 828 N N . TYR A 1 100 ? -8.689 -5.241 -16.800 1.00 90.06 100 TYR A N 1
ATOM 829 C CA . TYR A 1 100 ? -9.708 -6.283 -16.834 1.00 90.06 100 TYR A CA 1
ATOM 830 C C . TYR A 1 100 ? -10.956 -5.798 -17.574 1.00 90.06 100 TYR A C 1
ATOM 832 O O . TYR A 1 100 ? -11.526 -6.528 -18.375 1.00 90.06 100 TYR A O 1
ATOM 840 N N . ASP A 1 101 ? -11.365 -4.552 -17.320 1.00 90.88 101 ASP A N 1
ATOM 841 C CA . ASP A 1 101 ? -12.545 -3.942 -17.940 1.00 90.88 101 ASP A CA 1
ATOM 842 C C . ASP A 1 101 ? -12.289 -3.519 -19.404 1.00 90.88 101 ASP A C 1
ATOM 844 O O . ASP A 1 101 ? -13.243 -3.311 -20.152 1.00 90.88 101 ASP A O 1
ATOM 848 N N . HIS A 1 102 ? -11.017 -3.387 -19.800 1.00 91.81 102 HIS A N 1
ATOM 849 C CA . HIS A 1 102 ? -10.568 -2.971 -21.132 1.00 91.81 102 HIS A CA 1
ATOM 850 C C . HIS A 1 102 ? -9.433 -3.866 -21.675 1.00 91.81 102 HIS A C 1
ATOM 852 O O . HIS A 1 102 ? -8.303 -3.389 -21.854 1.00 91.81 102 HIS A O 1
ATOM 858 N N . PRO A 1 103 ? -9.688 -5.167 -21.926 1.00 90.38 103 PRO A N 1
ATOM 859 C CA . PRO A 1 103 ? -8.667 -6.090 -22.426 1.00 90.38 103 PRO A CA 1
ATOM 860 C C . PRO A 1 103 ? -8.114 -5.682 -23.802 1.00 90.38 103 PRO A C 1
ATOM 862 O O . PRO A 1 103 ? -6.982 -6.019 -24.136 1.00 90.38 103 PRO A O 1
ATOM 865 N N . GLU A 1 104 ? -8.869 -4.903 -24.584 1.00 92.56 104 GLU A N 1
ATOM 866 C CA . GLU A 1 104 ? -8.453 -4.363 -25.881 1.00 92.56 104 GLU A CA 1
ATOM 867 C C . GLU A 1 104 ? -7.255 -3.404 -25.807 1.00 92.56 104 GLU A C 1
ATOM 869 O O . GLU A 1 104 ? -6.621 -3.142 -26.828 1.00 92.56 104 GLU A O 1
ATOM 874 N N . LEU A 1 105 ? -6.950 -2.865 -24.621 1.00 89.69 105 LEU A N 1
ATOM 875 C CA . LEU A 1 105 ? -5.851 -1.918 -24.423 1.00 89.69 105 LEU A CA 1
ATOM 876 C C . LEU A 1 105 ? -4.503 -2.592 -24.119 1.00 89.69 105 LEU A C 1
ATOM 878 O O . LEU A 1 105 ? -3.500 -1.883 -24.060 1.00 89.69 105 LEU A O 1
ATOM 882 N N . ASP A 1 106 ? -4.473 -3.914 -23.897 1.00 88.19 106 ASP A N 1
ATOM 883 C CA . ASP A 1 106 ? -3.258 -4.698 -23.587 1.00 88.19 106 ASP A CA 1
ATOM 884 C C . ASP A 1 106 ? -2.407 -4.087 -22.447 1.00 88.19 106 ASP A C 1
ATOM 886 O O . ASP A 1 106 ? -1.175 -4.089 -22.456 1.00 88.19 106 ASP A O 1
ATOM 890 N N . ILE A 1 107 ? -3.074 -3.488 -21.452 1.00 87.81 107 ILE A N 1
ATOM 891 C CA . ILE A 1 107 ? -2.409 -2.870 -20.301 1.00 87.81 107 ILE A CA 1
ATOM 892 C C . ILE A 1 107 ? -2.105 -3.968 -19.276 1.00 87.81 107 ILE A C 1
ATOM 894 O O . ILE A 1 107 ? -3.031 -4.641 -18.830 1.00 87.81 107 ILE A O 1
ATOM 898 N N . PRO A 1 108 ? -0.861 -4.136 -18.805 1.00 87.38 108 PRO A N 1
ATOM 899 C CA . PRO A 1 108 ? -0.578 -5.102 -17.754 1.00 87.38 108 PRO A CA 1
ATOM 900 C C . PRO A 1 108 ? -1.123 -4.620 -16.397 1.00 87.38 108 PRO A C 1
ATOM 902 O O . PRO A 1 108 ? -1.109 -3.431 -16.070 1.00 87.38 108 PRO A O 1
ATOM 905 N N . ASN A 1 109 ? -1.565 -5.552 -15.550 1.00 86.00 109 ASN A N 1
ATOM 906 C CA . ASN A 1 109 ? -2.062 -5.243 -14.202 1.00 86.00 109 ASN A CA 1
ATOM 907 C C . ASN A 1 109 ? -0.948 -4.805 -13.222 1.00 86.00 109 ASN A C 1
ATOM 909 O O . ASN A 1 109 ? -1.211 -4.154 -12.201 1.00 86.00 109 ASN A O 1
ATOM 913 N N . THR A 1 110 ? 0.305 -5.137 -13.540 1.00 85.50 110 THR A N 1
ATOM 914 C CA . THR A 1 110 ? 1.520 -4.749 -12.813 1.00 85.50 110 THR A CA 1
ATOM 915 C C . THR A 1 110 ? 2.523 -4.086 -13.756 1.00 85.50 110 THR A C 1
ATOM 917 O O . THR A 1 110 ? 2.485 -4.288 -14.965 1.00 85.50 110 THR A O 1
ATOM 920 N N . ASN A 1 111 ? 3.442 -3.283 -13.220 1.00 84.81 111 ASN A N 1
ATOM 921 C CA . ASN A 1 111 ? 4.443 -2.565 -14.013 1.00 84.81 111 ASN A CA 1
ATOM 922 C C . ASN A 1 111 ? 5.840 -3.213 -13.945 1.00 84.81 111 ASN A C 1
ATOM 924 O O . ASN A 1 111 ? 6.840 -2.507 -14.055 1.00 84.81 111 ASN A O 1
ATOM 928 N N . ASN A 1 112 ? 5.916 -4.540 -13.776 1.00 82.50 112 ASN A N 1
ATOM 929 C CA . ASN A 1 112 ? 7.176 -5.268 -13.567 1.00 82.50 112 ASN A CA 1
ATOM 930 C C . ASN A 1 112 ? 8.234 -4.959 -14.640 1.00 82.50 112 ASN A C 1
ATOM 932 O O . ASN A 1 112 ? 9.390 -4.743 -14.297 1.00 82.50 112 ASN A O 1
ATOM 936 N N . GLY A 1 113 ? 7.846 -4.854 -15.917 1.00 82.19 113 GLY A N 1
ATOM 937 C CA . GLY A 1 113 ? 8.778 -4.487 -16.993 1.00 82.19 113 GLY A CA 1
ATOM 938 C C . GLY A 1 113 ? 9.400 -3.096 -16.811 1.00 82.19 113 GLY A C 1
ATOM 939 O O . GLY A 1 113 ? 10.600 -2.919 -17.008 1.00 82.19 113 GLY A O 1
ATOM 940 N N . ILE A 1 114 ? 8.611 -2.120 -16.347 1.00 85.56 114 ILE A N 1
ATOM 941 C CA . ILE A 1 114 ? 9.092 -0.763 -16.046 1.00 85.56 114 ILE A CA 1
ATOM 942 C C . ILE A 1 114 ? 10.013 -0.780 -14.821 1.00 85.56 114 ILE A C 1
ATOM 944 O O . ILE A 1 114 ? 11.036 -0.098 -14.814 1.00 85.56 114 ILE A O 1
ATOM 948 N N . GLU A 1 115 ? 9.682 -1.556 -13.786 1.00 86.75 115 GLU A N 1
ATOM 949 C CA . GLU A 1 115 ? 10.530 -1.670 -12.594 1.00 86.75 115 GLU A CA 1
ATOM 950 C C . GLU A 1 115 ? 11.878 -2.328 -12.902 1.00 86.75 115 GLU A C 1
ATOM 952 O O . GLU A 1 115 ? 12.909 -1.826 -12.450 1.00 86.75 115 GLU A O 1
ATOM 957 N N . THR A 1 116 ? 11.898 -3.381 -13.725 1.00 87.31 116 THR A N 1
ATOM 958 C CA . THR A 1 116 ? 13.142 -4.003 -14.203 1.00 87.31 116 THR A CA 1
ATOM 959 C C . THR A 1 116 ? 13.984 -3.002 -14.990 1.00 87.31 116 THR A C 1
ATOM 961 O O . THR A 1 116 ? 15.155 -2.801 -14.667 1.00 87.31 116 THR A O 1
ATOM 964 N N . LEU A 1 117 ? 13.380 -2.282 -15.944 1.00 89.62 117 LEU A N 1
ATOM 965 C CA . LEU A 1 117 ? 14.068 -1.230 -16.697 1.00 89.62 117 LEU A CA 1
ATOM 966 C C . LEU A 1 117 ? 14.667 -0.157 -15.773 1.00 89.62 117 LEU A C 1
ATOM 968 O O . LEU A 1 117 ? 15.818 0.256 -15.932 1.00 89.62 117 LEU A O 1
ATOM 972 N N . ASN A 1 118 ? 13.893 0.292 -14.784 1.00 90.38 118 ASN A N 1
ATOM 973 C CA . ASN A 1 118 ? 14.331 1.285 -13.811 1.00 90.38 118 ASN A CA 1
ATOM 974 C C . ASN A 1 118 ? 15.471 0.766 -12.924 1.00 90.38 118 ASN A C 1
ATOM 976 O O . ASN A 1 118 ? 16.366 1.540 -12.574 1.00 90.38 118 ASN A O 1
ATOM 980 N N . ALA A 1 119 ? 15.451 -0.510 -12.536 1.00 90.19 119 ALA A N 1
ATOM 981 C CA . ALA A 1 119 ? 16.517 -1.135 -11.760 1.00 90.19 119 ALA A CA 1
ATOM 982 C C . ALA A 1 119 ? 17.828 -1.199 -12.560 1.00 90.19 119 ALA A C 1
ATOM 984 O O . ALA A 1 119 ? 18.881 -0.799 -12.048 1.00 90.19 119 ALA A O 1
ATOM 985 N N . ASP A 1 120 ? 17.756 -1.597 -13.831 1.00 91.00 120 ASP A N 1
ATOM 986 C CA . ASP A 1 120 ? 18.909 -1.631 -14.734 1.00 91.00 120 ASP A CA 1
ATOM 987 C C . ASP A 1 120 ? 19.484 -0.229 -14.956 1.00 91.00 120 ASP A C 1
ATOM 989 O O . ASP A 1 120 ? 20.699 -0.012 -14.850 1.00 91.00 120 ASP A O 1
ATOM 993 N N . LEU A 1 121 ? 18.607 0.754 -15.187 1.00 92.56 121 LEU A N 1
ATOM 994 C CA . LEU A 1 121 ? 19.000 2.150 -15.349 1.00 92.56 121 LEU A CA 1
ATOM 995 C C . LEU A 1 121 ? 19.704 2.681 -14.095 1.00 92.56 121 LEU A C 1
ATOM 997 O O . LEU A 1 121 ? 20.787 3.260 -14.190 1.00 92.56 121 LEU A O 1
ATOM 1001 N N . LYS A 1 122 ? 19.120 2.470 -12.908 1.00 91.50 122 LYS A N 1
ATOM 1002 C CA . LYS A 1 122 ? 19.709 2.893 -11.625 1.00 91.50 122 LYS A CA 1
ATOM 1003 C C . LYS A 1 122 ? 21.073 2.250 -11.398 1.00 91.50 122 LYS A C 1
ATOM 1005 O O . LYS A 1 122 ? 21.999 2.939 -10.973 1.00 91.50 122 LYS A O 1
ATOM 1010 N N . THR A 1 123 ? 21.214 0.963 -11.708 1.00 93.19 123 THR A N 1
ATOM 1011 C CA . THR A 1 123 ? 22.486 0.238 -11.591 1.00 93.19 123 THR A CA 1
ATOM 1012 C C . THR A 1 123 ? 23.561 0.886 -12.457 1.00 93.19 123 THR A C 1
ATOM 1014 O O . THR A 1 123 ? 24.628 1.234 -11.952 1.00 93.19 123 THR A O 1
ATOM 1017 N N . LYS A 1 124 ? 23.258 1.161 -13.731 1.00 91.19 124 LYS A N 1
ATOM 1018 C CA . LYS A 1 124 ? 24.202 1.829 -14.637 1.00 91.19 124 LYS A CA 1
ATOM 1019 C C . LYS A 1 124 ? 24.525 3.253 -14.184 1.00 91.19 124 LYS A C 1
ATOM 1021 O O . LYS A 1 124 ? 25.692 3.623 -14.117 1.00 91.19 124 LYS A O 1
ATOM 1026 N N . LEU A 1 125 ? 23.528 4.043 -13.786 1.00 92.31 125 LEU A N 1
ATOM 1027 C CA . LEU A 1 125 ? 23.747 5.406 -13.285 1.00 92.31 125 LEU A CA 1
ATOM 1028 C C . LEU A 1 125 ? 24.582 5.455 -11.998 1.00 92.31 125 LEU A C 1
ATOM 1030 O O . LEU A 1 125 ? 25.297 6.435 -11.778 1.00 92.31 125 LEU A O 1
ATOM 1034 N N . ASN A 1 126 ? 24.506 4.418 -11.161 1.00 91.25 126 ASN A N 1
ATOM 1035 C CA . ASN A 1 126 ? 25.310 4.294 -9.948 1.00 91.25 126 ASN A CA 1
ATOM 1036 C C . ASN A 1 126 ? 26.790 4.005 -10.228 1.00 91.25 126 ASN A C 1
ATOM 1038 O O . ASN A 1 126 ? 27.626 4.386 -9.410 1.00 91.25 126 ASN A O 1
ATOM 1042 N N . LEU A 1 127 ? 27.125 3.388 -11.365 1.00 90.69 127 LEU A N 1
ATOM 1043 C CA . LEU A 1 127 ? 28.517 3.235 -11.810 1.00 90.69 127 LEU A CA 1
ATOM 1044 C C . LEU A 1 127 ? 29.112 4.579 -12.262 1.00 90.69 127 LEU A C 1
ATOM 1046 O O . LEU A 1 127 ? 30.305 4.818 -12.110 1.00 90.69 127 LEU A O 1
ATOM 1050 N N . TYR A 1 128 ? 28.268 5.491 -12.747 1.00 88.69 128 TYR A N 1
ATOM 1051 C CA . TYR A 1 128 ? 28.660 6.789 -13.301 1.00 88.69 128 TYR A CA 1
ATOM 1052 C C . TYR A 1 128 ? 28.247 7.968 -12.405 1.00 88.69 128 TYR A C 1
ATOM 1054 O O . TYR A 1 128 ? 27.738 8.978 -12.888 1.00 88.69 128 TYR A O 1
ATOM 1062 N N . LYS A 1 129 ? 28.449 7.879 -11.083 1.00 85.19 129 LYS A N 1
ATOM 1063 C CA . LYS A 1 129 ? 27.983 8.917 -10.134 1.00 85.19 129 LYS A CA 1
ATOM 1064 C C . LYS A 1 129 ? 28.535 10.326 -10.397 1.00 85.19 129 LYS A C 1
ATOM 1066 O O . LYS A 1 129 ? 27.860 11.287 -10.047 1.00 85.19 129 LYS A O 1
ATOM 1071 N N . GLY A 1 130 ? 29.709 10.441 -11.023 1.00 89.38 130 GLY A N 1
ATOM 1072 C CA . GLY A 1 130 ? 30.387 11.713 -11.305 1.00 89.38 130 GLY A CA 1
ATOM 1073 C C . GLY A 1 130 ? 30.044 12.382 -12.643 1.00 89.38 130 GLY A C 1
ATOM 1074 O O . GLY A 1 130 ? 30.668 13.384 -12.981 1.00 89.38 130 GLY A O 1
ATOM 1075 N N . ILE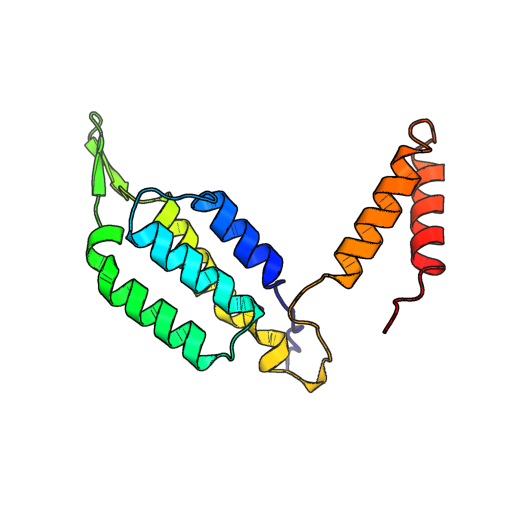 A 1 131 ? 29.108 11.849 -13.438 1.00 93.06 131 ILE A N 1
ATOM 1076 C CA . ILE A 1 131 ? 28.748 12.473 -14.723 1.00 93.06 131 ILE A CA 1
ATOM 1077 C C . ILE A 1 131 ? 27.900 13.730 -14.515 1.00 93.06 131 ILE A C 1
ATOM 1079 O O . ILE A 1 131 ? 27.073 13.799 -13.604 1.00 93.06 131 ILE A O 1
ATOM 1083 N N . SER A 1 132 ? 28.068 14.711 -15.402 1.00 95.31 132 SER A N 1
ATOM 1084 C CA . SER A 1 132 ? 27.238 15.914 -15.398 1.00 95.31 132 SER A CA 1
ATOM 1085 C C . SER A 1 132 ? 25.767 15.583 -15.659 1.00 95.31 132 SER A C 1
ATOM 1087 O O . SER A 1 132 ? 25.435 14.593 -16.318 1.00 95.31 132 SER A O 1
ATOM 1089 N N . THR A 1 133 ? 24.874 16.452 -15.187 1.00 93.81 133 THR A N 1
ATOM 1090 C CA . THR A 1 133 ? 23.426 16.317 -15.395 1.00 93.81 133 THR A CA 1
ATOM 1091 C C . THR A 1 133 ? 23.060 16.189 -16.875 1.00 93.81 133 THR A C 1
ATOM 1093 O O . THR A 1 133 ? 22.229 15.355 -17.223 1.00 93.81 133 THR A O 1
ATOM 1096 N N . GLU A 1 134 ? 23.718 16.942 -17.760 1.00 96.12 134 GLU A N 1
ATOM 1097 C CA . GLU A 1 134 ? 23.450 16.877 -19.203 1.00 96.12 134 GLU A CA 1
ATOM 1098 C C . GLU A 1 134 ? 23.850 15.527 -19.807 1.00 96.12 134 GLU A C 1
ATOM 1100 O O . GLU A 1 134 ? 23.059 14.910 -20.520 1.00 96.12 134 GLU A O 1
ATOM 1105 N N . ARG A 1 135 ? 25.020 14.986 -19.440 1.00 93.19 135 ARG A N 1
ATOM 1106 C CA . ARG A 1 135 ? 25.424 13.638 -19.875 1.00 93.19 135 ARG A CA 1
ATOM 1107 C C . ARG A 1 135 ? 24.518 12.557 -19.295 1.00 93.19 135 ARG A C 1
ATOM 1109 O O . ARG A 1 135 ? 24.220 11.584 -19.979 1.00 93.19 135 ARG A O 1
ATOM 1116 N N . ARG A 1 136 ? 24.035 12.738 -18.061 1.00 94.00 136 ARG A N 1
ATOM 1117 C CA . ARG A 1 136 ? 23.051 11.839 -17.444 1.00 94.00 136 ARG A CA 1
ATOM 1118 C C . ARG A 1 136 ? 21.735 11.820 -18.227 1.00 94.00 136 ARG A C 1
ATOM 1120 O O . ARG A 1 136 ? 21.196 10.738 -18.426 1.00 94.00 136 ARG A O 1
ATOM 1127 N N . LYS A 1 137 ? 21.234 12.969 -18.698 1.00 94.69 137 LYS A N 1
ATOM 1128 C CA . LYS A 1 137 ? 20.021 13.032 -19.538 1.00 94.69 137 LYS A CA 1
ATOM 1129 C C . LYS A 1 137 ? 20.203 12.276 -20.853 1.00 94.69 137 LYS A C 1
ATOM 1131 O O . LYS A 1 137 ? 19.353 11.454 -21.177 1.00 94.69 137 LYS A O 1
ATOM 1136 N N . VAL A 1 138 ? 21.310 12.514 -21.562 1.00 94.75 138 VAL A N 1
ATOM 1137 C CA . VAL A 1 138 ? 21.629 11.810 -22.820 1.00 94.75 138 VAL A CA 1
ATOM 1138 C C . VAL A 1 138 ? 21.718 10.304 -22.580 1.00 94.75 138 VAL A C 1
ATOM 1140 O O . VAL A 1 138 ? 21.047 9.538 -23.259 1.00 94.75 138 VAL A O 1
ATOM 1143 N N . PHE A 1 139 ? 22.437 9.884 -21.534 1.00 92.81 139 PHE A N 1
ATOM 1144 C CA . PHE A 1 139 ? 22.534 8.475 -21.157 1.00 92.81 139 PHE A CA 1
ATOM 1145 C C . PHE A 1 139 ? 21.160 7.838 -20.909 1.00 92.81 139 PHE A C 1
ATOM 1147 O O . PHE A 1 139 ? 20.895 6.750 -21.406 1.00 92.81 139 PHE A O 1
ATOM 1154 N N . ILE A 1 140 ? 20.279 8.504 -20.152 1.00 93.31 140 ILE A N 1
ATOM 1155 C CA . ILE A 1 140 ? 18.919 8.011 -19.887 1.00 93.31 140 ILE A CA 1
ATOM 1156 C C . ILE A 1 140 ? 18.121 7.901 -21.193 1.00 93.31 140 ILE A C 1
ATOM 1158 O O . ILE A 1 140 ? 17.457 6.891 -21.409 1.00 93.31 140 ILE A O 1
ATOM 1162 N N . GLN A 1 141 ? 18.185 8.914 -22.062 1.00 94.25 141 GLN A N 1
ATOM 1163 C CA . GLN A 1 141 ? 17.481 8.907 -23.347 1.00 94.25 141 GLN A CA 1
ATOM 1164 C C . GLN A 1 141 ? 17.945 7.758 -24.239 1.00 94.25 141 GLN A C 1
ATOM 1166 O O . GLN A 1 141 ? 17.110 7.030 -24.769 1.00 94.25 141 GLN A O 1
ATOM 1171 N N . ASP A 1 142 ? 19.256 7.577 -24.379 1.00 93.31 142 ASP A N 1
ATOM 1172 C CA . ASP A 1 142 ? 19.822 6.506 -25.193 1.00 93.31 142 ASP A CA 1
ATOM 1173 C C . ASP A 1 142 ? 19.492 5.140 -24.591 1.00 93.31 142 ASP A C 1
ATOM 1175 O O . ASP A 1 142 ? 19.043 4.243 -25.299 1.00 93.31 142 ASP A O 1
ATOM 1179 N N . PHE A 1 143 ? 19.608 4.997 -23.269 1.00 91.81 143 PHE A N 1
ATOM 1180 C CA . PHE A 1 143 ? 19.248 3.768 -22.570 1.00 91.81 143 PHE A CA 1
ATOM 1181 C C . PHE A 1 143 ? 17.792 3.359 -22.823 1.00 91.81 143 PHE A C 1
ATOM 1183 O O . PHE A 1 143 ? 17.528 2.194 -23.107 1.00 91.81 143 PHE A O 1
ATOM 1190 N N . ILE A 1 144 ? 16.859 4.315 -22.766 1.00 91.06 144 ILE A N 1
ATOM 1191 C CA . ILE A 1 144 ? 15.443 4.068 -23.060 1.00 91.06 144 ILE A CA 1
ATOM 1192 C C . ILE A 1 144 ? 15.242 3.739 -24.546 1.00 91.06 144 ILE A C 1
ATOM 1194 O O . ILE A 1 144 ? 14.520 2.798 -24.854 1.00 91.06 144 ILE A O 1
ATOM 1198 N N . LYS A 1 145 ? 15.888 4.466 -25.469 1.00 90.75 145 LYS A N 1
ATOM 1199 C CA . LYS A 1 145 ? 15.767 4.228 -26.922 1.00 90.75 145 LYS A CA 1
ATOM 1200 C C . LYS A 1 145 ? 16.240 2.838 -27.344 1.00 90.75 145 LYS A C 1
ATOM 1202 O O . LYS A 1 145 ? 15.639 2.245 -28.231 1.00 90.75 145 LYS A O 1
ATOM 1207 N N . PHE A 1 146 ? 17.319 2.340 -26.742 1.00 88.25 146 PHE A N 1
ATOM 1208 C CA . PHE A 1 146 ? 17.873 1.021 -27.057 1.00 88.25 146 PHE A CA 1
ATOM 1209 C C . PHE A 1 146 ? 17.224 -0.116 -26.262 1.00 88.25 146 PHE A C 1
ATOM 1211 O O . PHE A 1 146 ? 17.502 -1.285 -26.535 1.00 88.25 146 PHE A O 1
ATOM 1218 N N . HIS A 1 147 ? 16.365 0.190 -25.286 1.00 84.50 147 HIS A N 1
ATOM 1219 C CA . HIS A 1 147 ? 15.664 -0.844 -24.546 1.00 84.50 147 HIS A CA 1
ATOM 1220 C C . HIS A 1 147 ? 14.595 -1.498 -25.423 1.00 84.50 147 HIS A C 1
ATOM 1222 O O . HIS A 1 147 ? 13.595 -0.882 -25.785 1.00 84.50 147 HIS A O 1
ATOM 1228 N N . SER A 1 148 ? 14.799 -2.778 -25.721 1.00 77.12 148 SER A N 1
ATOM 1229 C CA . SER A 1 148 ? 13.765 -3.639 -26.285 1.00 77.12 148 SER A CA 1
ATOM 1230 C C . SER A 1 148 ? 13.112 -4.400 -25.132 1.00 77.12 148 SER A C 1
ATOM 1232 O O . SER A 1 148 ? 13.805 -5.190 -24.485 1.00 77.12 148 SER A O 1
ATOM 1234 N N . PRO A 1 149 ? 11.829 -4.156 -24.818 1.00 67.88 149 PRO A N 1
ATOM 1235 C CA . PRO A 1 149 ? 11.155 -4.921 -23.782 1.00 67.88 149 PRO A CA 1
ATOM 1236 C C . PRO A 1 149 ? 11.107 -6.393 -24.205 1.00 67.88 149 PRO A C 1
ATOM 1238 O O . PRO A 1 149 ? 10.647 -6.711 -25.301 1.00 67.88 149 PRO A O 1
ATOM 1241 N N . ASN A 1 150 ? 11.595 -7.288 -23.343 1.00 58.16 150 ASN A N 1
ATOM 1242 C CA . ASN A 1 150 ? 11.354 -8.719 -23.510 1.00 58.16 150 ASN A CA 1
ATOM 1243 C C . ASN A 1 150 ? 9.845 -8.939 -23.356 1.00 58.16 150 ASN A C 1
ATOM 1245 O O . ASN A 1 150 ? 9.287 -8.598 -22.310 1.00 58.16 150 ASN A O 1
ATOM 1249 N N . ARG A 1 151 ? 9.203 -9.418 -24.424 1.00 50.16 151 ARG A N 1
ATOM 1250 C CA . ARG A 1 151 ? 7.773 -9.730 -24.458 1.00 50.16 151 ARG A CA 1
ATOM 1251 C C . ARG A 1 151 ? 7.532 -11.149 -23.968 1.00 50.16 151 ARG A C 1
ATOM 1253 O O . ARG A 1 151 ? 8.325 -12.030 -24.369 1.00 50.16 151 ARG A O 1
#

pLDDT: mean 91.7, std 8.78, range [45.22, 98.62]